Protein AF-A0A7W9JHV7-F1 (afdb_monomer_lite)

Structure (mmCIF, N/CA/C/O backbone):
data_AF-A0A7W9JHV7-F1
#
_entry.id   AF-A0A7W9JHV7-F1
#
loop_
_atom_site.group_PDB
_atom_site.id
_atom_site.type_symbol
_atom_site.label_atom_id
_atom_site.label_alt_id
_atom_site.label_comp_id
_atom_site.label_asym_id
_atom_site.label_entity_id
_atom_site.label_seq_id
_atom_site.pdbx_PDB_ins_code
_atom_site.Cartn_x
_atom_site.Cartn_y
_atom_site.Cartn_z
_atom_site.occupancy
_atom_site.B_iso_or_equiv
_atom_site.auth_seq_id
_atom_site.auth_comp_id
_atom_site.auth_asym_id
_atom_site.auth_atom_id
_atom_site.pdbx_PDB_model_num
ATOM 1 N N . MET A 1 1 ? -23.226 -1.165 2.197 1.00 38.34 1 MET A N 1
ATOM 2 C CA . MET A 1 1 ? -22.255 -0.828 3.259 1.00 38.34 1 MET A CA 1
ATOM 3 C C . MET A 1 1 ? -22.862 -1.226 4.593 1.00 38.34 1 MET A C 1
ATOM 5 O O . MET A 1 1 ? -23.720 -0.507 5.086 1.00 38.34 1 MET A O 1
ATOM 9 N N . SER A 1 2 ? -22.512 -2.403 5.118 1.00 45.91 2 SER A N 1
ATOM 10 C CA . SER A 1 2 ? -22.953 -2.812 6.457 1.00 45.91 2 SER A CA 1
ATOM 11 C C . SER A 1 2 ? -22.151 -2.003 7.468 1.00 45.91 2 SER A C 1
ATOM 13 O O . SER A 1 2 ? -20.923 -2.061 7.437 1.00 45.91 2 SER A O 1
ATOM 15 N N . ARG A 1 3 ? -22.810 -1.200 8.307 1.00 50.94 3 ARG A N 1
ATOM 16 C CA . ARG A 1 3 ? -22.149 -0.626 9.487 1.00 50.94 3 ARG A CA 1
ATOM 17 C C . ARG A 1 3 ? -21.681 -1.796 10.353 1.00 50.94 3 ARG A C 1
ATOM 19 O O . ARG A 1 3 ? -22.434 -2.752 10.508 1.00 50.94 3 ARG A O 1
ATOM 26 N N . ASP A 1 4 ? -20.463 -1.722 10.883 1.00 64.38 4 ASP A N 1
ATOM 27 C CA . ASP A 1 4 ? -20.011 -2.613 11.956 1.00 64.38 4 ASP A CA 1
ATOM 28 C C . ASP A 1 4 ? -20.982 -2.457 13.135 1.00 64.38 4 ASP A C 1
ATOM 30 O O . ASP A 1 4 ? -20.903 -1.487 13.898 1.00 64.38 4 ASP A O 1
ATOM 34 N N . GLU A 1 5 ? -21.943 -3.371 13.253 1.00 69.62 5 GLU A N 1
ATOM 35 C CA . GLU A 1 5 ? -22.835 -3.448 14.404 1.00 69.62 5 GLU A CA 1
ATOM 36 C C . GLU A 1 5 ? -22.022 -3.928 15.603 1.00 69.62 5 GLU A C 1
ATOM 38 O O . GLU A 1 5 ? -21.736 -5.109 15.772 1.00 69.62 5 GLU A O 1
ATOM 43 N N . LYS A 1 6 ? -21.603 -2.983 16.445 1.00 68.81 6 LYS A N 1
ATOM 44 C CA . LYS A 1 6 ? -20.946 -3.294 17.714 1.00 68.81 6 LYS A CA 1
ATOM 45 C C . LYS A 1 6 ? -22.005 -3.652 18.750 1.00 68.81 6 LYS A C 1
ATOM 47 O O . LYS A 1 6 ? -22.882 -2.841 19.044 1.00 68.81 6 LYS A O 1
ATOM 52 N N . LEU A 1 7 ? -21.888 -4.832 19.362 1.00 71.69 7 LEU A N 1
ATOM 53 C CA . LEU A 1 7 ? -22.701 -5.179 20.526 1.00 71.69 7 LEU A CA 1
ATOM 54 C C . LEU A 1 7 ? -22.350 -4.256 21.698 1.00 71.69 7 LEU A C 1
ATOM 56 O O . LEU A 1 7 ? -21.241 -4.289 22.237 1.00 71.69 7 LEU A O 1
ATOM 60 N N . HIS A 1 8 ? -23.330 -3.466 22.127 1.00 72.12 8 HIS A N 1
ATOM 61 C CA . HIS A 1 8 ? -23.247 -2.639 23.321 1.00 72.12 8 HIS A CA 1
ATOM 62 C C . HIS A 1 8 ? -24.076 -3.267 24.448 1.00 72.12 8 HIS A C 1
ATOM 64 O O . HIS A 1 8 ? -25.296 -3.160 24.474 1.00 72.12 8 HIS A O 1
ATOM 70 N N . THR A 1 9 ? -23.417 -3.889 25.424 1.00 74.31 9 THR A N 1
ATOM 71 C CA . THR A 1 9 ? -24.039 -4.435 26.648 1.00 74.31 9 THR A CA 1
ATOM 72 C C . THR A 1 9 ? -24.130 -3.378 27.754 1.00 74.31 9 THR A C 1
ATOM 74 O O . THR A 1 9 ? -23.673 -3.576 28.882 1.00 74.31 9 THR A O 1
ATOM 77 N N . ALA A 1 10 ? -24.700 -2.212 27.438 1.00 70.00 10 ALA A N 1
ATOM 78 C CA . ALA A 1 10 ? -25.003 -1.204 28.451 1.00 70.00 10 ALA A CA 1
ATOM 79 C C . ALA A 1 10 ? -26.245 -1.623 29.258 1.00 70.00 10 ALA A C 1
ATOM 81 O O . ALA A 1 10 ? -27.253 -2.047 28.695 1.00 70.00 10 ALA A O 1
ATOM 82 N N . VAL A 1 11 ? -26.183 -1.505 30.586 1.00 67.69 11 VAL A N 1
ATOM 83 C CA . VAL A 1 11 ? -27.328 -1.792 31.463 1.00 67.69 11 VAL A CA 1
ATOM 84 C C . VAL A 1 11 ? -28.299 -0.614 31.397 1.00 67.69 11 VAL A C 1
ATOM 86 O O . VAL A 1 11 ? -27.966 0.475 31.853 1.00 67.69 11 VAL A O 1
ATOM 89 N N . LEU A 1 12 ? -29.491 -0.835 30.837 1.00 68.62 12 LEU A N 1
ATOM 90 C CA . LEU A 1 12 ? -30.500 0.218 30.649 1.00 68.62 12 LEU A CA 1
ATOM 91 C C . LEU A 1 12 ? -31.344 0.488 31.905 1.00 68.62 12 LEU A C 1
ATOM 93 O O . LEU A 1 12 ? -31.840 1.596 32.080 1.00 68.62 12 LEU A O 1
ATOM 97 N N . VAL A 1 13 ? -31.490 -0.499 32.794 1.00 69.56 13 VAL A N 1
ATOM 98 C CA . VAL A 1 13 ? -32.252 -0.371 34.045 1.00 69.56 13 VAL A CA 1
ATOM 99 C C . VAL A 1 13 ? -31.445 -0.984 35.183 1.00 69.56 13 VAL A C 1
ATOM 101 O O . VAL A 1 13 ? -31.200 -2.191 35.206 1.00 69.56 13 VAL A O 1
ATOM 104 N N . ALA A 1 14 ? -31.026 -0.146 36.131 1.00 67.81 14 ALA A N 1
ATOM 105 C CA . ALA A 1 14 ? -30.372 -0.573 37.361 1.00 67.81 14 ALA A CA 1
ATOM 106 C C . ALA A 1 14 ? -31.243 -0.192 38.573 1.00 67.81 14 ALA A C 1
ATOM 108 O O . ALA A 1 14 ? -31.834 0.888 38.586 1.00 67.81 14 ALA A O 1
ATOM 109 N N . PRO A 1 15 ? -31.349 -1.056 39.594 1.00 77.44 15 PRO A N 1
ATOM 110 C CA . PRO A 1 15 ? -32.081 -0.746 40.816 1.00 77.44 15 PRO A CA 1
ATOM 111 C C . PRO A 1 15 ? -31.395 0.386 41.599 1.00 77.44 15 PRO A C 1
ATOM 113 O O . PRO A 1 15 ? -30.169 0.460 41.650 1.00 77.44 15 PRO A O 1
ATOM 116 N N . ALA A 1 16 ? -32.196 1.236 42.252 1.00 73.44 16 ALA A N 1
ATOM 117 C CA . ALA A 1 16 ? -31.726 2.406 43.008 1.00 73.44 16 ALA A CA 1
ATOM 118 C C . ALA A 1 16 ? -30.761 2.066 44.162 1.00 73.44 16 ALA A C 1
ATOM 120 O O . ALA A 1 16 ? -29.904 2.872 44.513 1.00 73.44 16 ALA A O 1
ATOM 121 N N . SER A 1 17 ? -30.865 0.864 44.736 1.00 76.75 17 SER A N 1
ATOM 122 C CA . SER A 1 17 ? -29.847 0.312 45.631 1.00 76.75 17 SER A CA 1
ATOM 123 C C . SER A 1 17 ? -29.642 -1.173 45.346 1.00 76.75 17 SER A C 1
ATOM 125 O O . SER A 1 17 ? -30.595 -1.935 45.181 1.00 76.75 17 SER A O 1
ATOM 127 N N . GLU A 1 18 ? -28.382 -1.595 45.261 1.00 80.00 18 GLU A N 1
ATOM 128 C CA . GLU A 1 18 ? -28.019 -2.977 44.965 1.00 80.00 18 GLU A CA 1
ATOM 129 C C . GLU A 1 18 ? -26.905 -3.453 45.893 1.00 80.00 18 GLU A C 1
ATOM 131 O O . GLU A 1 18 ? -25.915 -2.757 46.128 1.00 80.00 18 GLU A O 1
ATOM 136 N N . ARG A 1 19 ? -27.026 -4.685 46.399 1.00 83.75 19 ARG A N 1
ATOM 137 C CA . ARG A 1 19 ? -25.922 -5.322 47.124 1.00 83.75 19 ARG A CA 1
ATOM 138 C C . ARG A 1 19 ? -24.746 -5.515 46.166 1.00 83.75 19 ARG A C 1
ATOM 140 O O . ARG A 1 19 ? -24.905 -6.113 45.105 1.00 83.75 19 ARG A O 1
ATOM 147 N N . ARG A 1 20 ? -23.537 -5.126 46.585 1.00 84.06 20 ARG A N 1
ATOM 148 C CA . ARG A 1 20 ? -22.294 -5.215 45.785 1.00 84.06 20 ARG A CA 1
ATOM 149 C C . ARG A 1 20 ? -22.090 -6.563 45.073 1.00 84.06 20 ARG A C 1
ATOM 151 O O . ARG A 1 20 ? -21.591 -6.585 43.951 1.00 84.06 20 ARG A O 1
ATOM 158 N N . ARG A 1 21 ? -22.480 -7.682 45.702 1.00 88.44 21 ARG A N 1
ATOM 159 C CA . ARG A 1 21 ? -22.394 -9.033 45.108 1.00 88.44 21 ARG A CA 1
ATOM 160 C C . ARG A 1 21 ? -23.242 -9.181 43.836 1.00 88.44 21 ARG A C 1
ATOM 162 O O . ARG A 1 21 ? -22.747 -9.735 42.862 1.00 88.44 21 ARG A O 1
ATOM 169 N N . LEU A 1 22 ? -24.469 -8.658 43.828 1.00 86.25 22 LEU A N 1
ATOM 170 C CA . LEU A 1 22 ? -25.375 -8.733 42.675 1.00 86.25 22 LEU A CA 1
ATOM 171 C C . LEU A 1 22 ? -24.875 -7.849 41.523 1.00 86.25 22 LEU A C 1
ATOM 173 O O . LEU A 1 22 ? -24.794 -8.310 40.385 1.00 86.25 22 LEU A O 1
ATOM 177 N N . GLY A 1 23 ? -24.379 -6.647 41.839 1.00 82.31 23 GLY A N 1
ATOM 178 C CA . GLY A 1 23 ? -23.742 -5.776 40.848 1.00 82.31 23 GLY A CA 1
ATOM 179 C C . GLY A 1 23 ? -22.497 -6.407 40.208 1.00 82.31 23 GLY A C 1
ATOM 180 O O . GLY A 1 23 ? -22.274 -6.255 39.007 1.00 82.31 23 GLY A O 1
ATOM 181 N N . LYS A 1 24 ? -21.702 -7.167 40.978 1.00 86.75 24 LYS A N 1
ATOM 182 C CA . LYS A 1 24 ? -20.560 -7.927 40.444 1.00 86.75 24 LYS A CA 1
ATOM 183 C C . LYS A 1 24 ? -21.020 -9.045 39.502 1.00 86.75 24 LYS A C 1
ATOM 185 O O . LYS A 1 24 ? -20.518 -9.121 38.386 1.00 86.75 24 LYS A O 1
ATOM 190 N N . ALA A 1 25 ? -22.004 -9.846 39.916 1.00 87.69 25 ALA A N 1
ATOM 191 C CA . ALA A 1 25 ? -22.547 -10.935 39.103 1.00 87.69 25 ALA A CA 1
ATOM 192 C C . ALA A 1 25 ? -23.108 -10.435 37.760 1.00 87.69 25 ALA A C 1
ATOM 194 O O . ALA A 1 25 ? -22.876 -11.050 36.724 1.00 87.69 25 ALA A O 1
ATOM 195 N N . ARG A 1 26 ? -23.774 -9.274 37.749 1.00 83.56 26 ARG A N 1
ATOM 196 C CA . ARG A 1 26 ? -24.264 -8.646 36.512 1.00 83.56 26 ARG A CA 1
ATOM 197 C C . ARG A 1 26 ? -23.143 -8.200 35.581 1.00 83.56 26 ARG A C 1
ATOM 199 O O . ARG A 1 26 ? -23.220 -8.454 34.384 1.00 83.56 26 ARG A O 1
ATOM 206 N N . LYS A 1 27 ? -22.095 -7.559 36.112 1.00 84.44 27 LYS A N 1
ATOM 207 C CA . LYS A 1 27 ? -20.920 -7.171 35.311 1.00 84.44 27 LYS A CA 1
ATOM 208 C C . LYS A 1 27 ? -20.230 -8.391 34.706 1.00 84.44 27 LYS A C 1
ATOM 210 O O . LYS A 1 27 ? -19.859 -8.360 33.539 1.00 84.44 27 LYS A O 1
ATOM 215 N N . GLU A 1 28 ? -20.093 -9.461 35.485 1.00 87.50 28 GLU A N 1
ATOM 216 C CA . GLU A 1 28 ? -19.535 -10.729 35.009 1.00 87.50 28 GLU A CA 1
ATOM 217 C C . GLU A 1 28 ? -20.417 -11.352 33.913 1.00 87.50 28 GLU A C 1
ATOM 219 O O . GLU A 1 28 ? -19.889 -11.775 32.888 1.00 87.50 28 GLU A O 1
ATOM 224 N N . ALA A 1 29 ? -21.746 -11.340 34.064 1.00 86.25 29 ALA A N 1
ATOM 225 C CA . ALA A 1 29 ? -22.675 -11.818 33.037 1.00 86.25 29 ALA A CA 1
ATOM 226 C C . ALA A 1 29 ? -22.592 -10.995 31.736 1.00 86.25 29 ALA A C 1
ATOM 228 O O . ALA A 1 29 ? -22.486 -11.566 30.654 1.00 86.25 29 ALA A O 1
ATOM 229 N N . ALA A 1 30 ? -22.557 -9.662 31.832 1.00 85.69 30 ALA A N 1
ATOM 230 C CA . ALA A 1 30 ? -22.395 -8.788 30.669 1.00 85.69 30 ALA A CA 1
ATOM 231 C C . ALA A 1 30 ? -21.049 -9.016 29.957 1.00 85.69 30 ALA A C 1
ATOM 233 O O . ALA A 1 30 ? -20.997 -9.054 28.728 1.00 85.69 30 ALA A O 1
ATOM 234 N N . ALA A 1 31 ? -19.965 -9.214 30.715 1.00 86.94 31 ALA A N 1
ATOM 235 C CA . ALA A 1 31 ? -18.650 -9.514 30.156 1.00 86.94 31 ALA A CA 1
ATOM 236 C C . ALA A 1 31 ? -18.618 -10.869 29.428 1.00 86.94 31 ALA A C 1
ATOM 238 O O . ALA A 1 31 ? -17.993 -10.967 28.371 1.00 86.94 31 ALA A O 1
ATOM 239 N N . ARG A 1 32 ? -19.318 -11.888 29.951 1.00 89.94 32 ARG A N 1
ATOM 240 C CA . ARG A 1 32 ? -19.447 -13.202 29.296 1.00 89.94 32 ARG A CA 1
ATOM 241 C C . ARG A 1 32 ? -20.118 -13.082 27.932 1.00 89.94 32 ARG A C 1
ATOM 243 O O . ARG A 1 32 ? -19.512 -13.501 26.951 1.00 89.94 32 ARG A O 1
ATOM 250 N N . LEU A 1 33 ? -21.262 -12.400 27.853 1.00 88.12 33 LEU A N 1
ATOM 251 C CA . LEU A 1 33 ? -21.981 -12.180 26.590 1.00 88.12 33 LEU A CA 1
ATOM 252 C C . LEU A 1 33 ? -21.106 -11.494 25.528 1.00 88.12 33 LEU A C 1
ATOM 254 O O . LEU A 1 33 ? -21.062 -11.921 24.378 1.00 88.12 33 LEU A O 1
ATOM 258 N N . VAL A 1 34 ? -20.340 -10.468 25.919 1.00 88.06 34 VAL A N 1
ATOM 259 C CA . VAL A 1 34 ? -19.406 -9.789 24.999 1.00 88.06 34 VAL A CA 1
ATOM 260 C C . VAL A 1 34 ? -18.292 -10.725 24.540 1.00 88.06 34 VAL A C 1
ATOM 262 O O . VAL A 1 34 ? -17.892 -10.687 23.377 1.00 88.06 34 VAL A O 1
ATOM 265 N N . SER A 1 35 ? -17.752 -11.544 25.444 1.00 87.12 35 SER A N 1
ATOM 266 C CA . SER A 1 35 ? -16.681 -12.479 25.102 1.00 87.12 35 SER A CA 1
ATOM 267 C C . SER A 1 35 ? -17.154 -13.586 24.159 1.00 87.12 35 SER A C 1
ATOM 269 O O . SER A 1 35 ? -16.444 -13.891 23.206 1.00 87.12 35 SER A O 1
ATOM 271 N N . GLU A 1 36 ? -18.355 -14.122 24.376 1.00 90.56 36 GLU A N 1
ATOM 272 C CA . GLU A 1 36 ? -18.969 -15.152 23.534 1.00 90.56 36 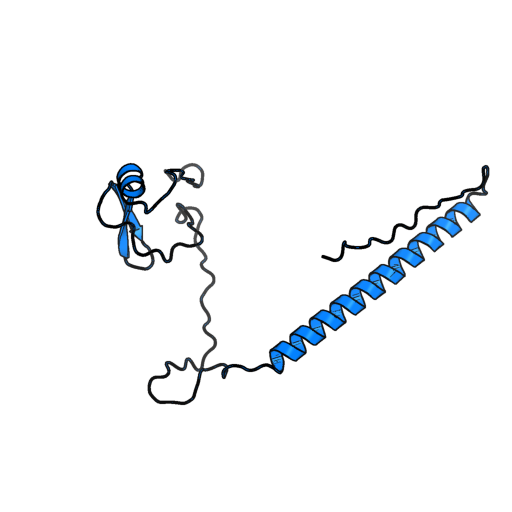GLU A CA 1
ATOM 273 C C . GLU A 1 36 ? -19.216 -14.620 22.122 1.00 90.56 36 GLU A C 1
ATOM 275 O O . GLU A 1 36 ? -18.782 -15.237 21.149 1.00 90.56 36 GLU A O 1
ATOM 280 N N . GLN A 1 37 ? -19.793 -13.420 21.998 1.00 88.81 37 GLN A N 1
ATOM 281 C CA . GLN A 1 37 ? -20.009 -12.807 20.690 1.00 88.81 37 GLN A CA 1
ATOM 282 C C . GLN A 1 37 ? -18.694 -12.529 19.949 1.00 88.81 37 GLN A C 1
ATOM 284 O O . GLN A 1 37 ? -18.580 -12.844 18.768 1.00 88.81 37 GLN A O 1
ATOM 289 N N . ARG A 1 38 ? -17.664 -12.012 20.633 1.00 86.31 38 ARG A N 1
ATOM 290 C CA . ARG A 1 38 ? -16.345 -11.795 20.009 1.00 86.31 38 ARG A CA 1
ATOM 291 C C . ARG A 1 38 ? -15.716 -13.091 19.503 1.00 86.31 38 ARG A C 1
ATOM 293 O O . ARG A 1 38 ? -15.021 -13.063 18.489 1.00 86.31 38 ARG A O 1
ATOM 300 N N . GLN A 1 39 ? -15.906 -14.208 20.208 1.00 90.19 39 GLN A N 1
ATOM 301 C CA . GLN A 1 39 ? -15.422 -15.505 19.730 1.00 90.19 39 GLN A CA 1
ATOM 302 C C . GLN A 1 39 ? -16.203 -15.953 18.493 1.00 90.19 39 GLN A C 1
ATOM 304 O O . GLN A 1 39 ? -15.573 -16.312 17.504 1.00 90.19 39 GLN A O 1
ATOM 309 N N . ALA A 1 40 ? -17.533 -15.822 18.490 1.00 89.56 40 ALA A N 1
ATOM 310 C CA . ALA A 1 40 ? -18.360 -16.148 17.327 1.00 89.56 40 ALA A CA 1
ATOM 311 C C . ALA A 1 40 ? -18.008 -15.290 16.091 1.00 89.56 40 ALA A C 1
ATOM 313 O O . ALA A 1 40 ? -17.846 -15.805 14.985 1.00 89.56 40 ALA A O 1
ATOM 314 N N . GLU A 1 41 ? -17.802 -13.983 16.264 1.00 88.38 41 GLU A N 1
ATOM 315 C CA . GLU A 1 41 ? -17.342 -13.078 15.198 1.00 88.38 41 GLU A CA 1
ATOM 316 C C . GLU A 1 41 ? -15.955 -13.475 14.675 1.00 88.38 41 GLU A C 1
ATOM 318 O O . GLU A 1 41 ? -15.689 -13.472 13.474 1.00 88.38 41 GLU A O 1
ATOM 323 N N . LYS A 1 42 ? -15.053 -13.875 15.573 1.00 89.44 42 LYS A N 1
ATOM 324 C CA . LYS A 1 42 ? -13.716 -14.331 15.194 1.00 89.44 42 LYS A CA 1
ATOM 325 C C . LYS A 1 42 ? -13.759 -15.654 14.433 1.00 89.44 42 LYS A C 1
ATOM 327 O O . LYS A 1 42 ? -13.004 -15.822 13.477 1.00 89.44 42 LYS A O 1
ATOM 332 N N . GLU A 1 43 ? -14.600 -16.592 14.850 1.00 92.69 43 GLU A N 1
ATOM 333 C CA . GLU A 1 43 ? -14.790 -17.881 14.182 1.00 92.69 43 GLU A CA 1
ATOM 334 C C . GLU A 1 43 ? -15.413 -17.706 12.798 1.00 92.69 43 GLU A C 1
ATOM 336 O O . GLU A 1 43 ? -14.896 -18.256 11.829 1.00 92.69 43 GLU A O 1
ATOM 341 N N . THR A 1 44 ? -16.437 -16.862 12.669 1.00 91.88 44 THR A N 1
ATOM 342 C CA . THR A 1 44 ? -17.051 -16.542 11.369 1.00 91.88 44 THR A CA 1
ATOM 343 C C . THR A 1 44 ? -16.075 -15.822 10.436 1.00 91.88 44 THR A C 1
ATOM 345 O O . THR A 1 44 ? -15.966 -16.185 9.264 1.00 91.88 44 THR A O 1
ATOM 348 N N . ALA A 1 45 ? -15.286 -14.866 10.940 1.00 89.44 45 ALA A N 1
ATOM 349 C CA . ALA A 1 45 ? -14.243 -14.201 10.158 1.00 89.44 45 ALA A CA 1
ATOM 350 C C . ALA A 1 45 ? -13.135 -15.172 9.713 1.00 89.44 45 ALA A C 1
ATOM 352 O O . ALA A 1 45 ? -12.659 -15.099 8.576 1.00 89.44 45 ALA A O 1
ATOM 353 N N . ARG A 1 46 ? -12.735 -16.107 10.587 1.00 91.94 46 ARG A N 1
ATOM 354 C CA . ARG A 1 46 ? -11.784 -17.178 10.250 1.00 91.94 46 ARG A CA 1
ATOM 355 C C . ARG A 1 46 ? -12.347 -18.097 9.173 1.00 91.94 46 ARG A C 1
ATOM 357 O O . ARG A 1 46 ? -11.678 -18.275 8.162 1.00 91.94 46 ARG A O 1
ATOM 364 N N . ALA A 1 47 ? -13.574 -18.587 9.340 1.00 93.00 47 ALA A N 1
ATOM 365 C CA . ALA A 1 47 ? -14.245 -19.445 8.368 1.00 93.00 47 ALA A CA 1
ATOM 366 C C . ALA A 1 47 ? -14.377 -18.757 7.001 1.00 93.00 47 ALA A C 1
ATOM 368 O O . ALA A 1 47 ? -14.062 -19.356 5.976 1.00 93.00 47 ALA A O 1
ATOM 369 N N . LYS A 1 48 ? -14.740 -17.468 6.977 1.00 91.38 48 LYS A N 1
ATOM 370 C CA . LYS A 1 48 ? -14.782 -16.672 5.743 1.00 91.38 48 LYS A CA 1
ATOM 371 C C . LYS A 1 48 ? -13.404 -16.559 5.088 1.00 91.38 48 LYS A C 1
ATOM 373 O O . LYS A 1 48 ? -13.271 -16.780 3.891 1.00 91.38 48 LYS A O 1
ATOM 378 N N . THR A 1 49 ? -12.368 -16.263 5.871 1.00 89.12 49 THR A N 1
ATOM 379 C CA . THR A 1 49 ? -10.989 -16.169 5.361 1.00 89.12 49 THR A CA 1
ATOM 380 C C . THR A 1 49 ? -10.499 -17.512 4.811 1.00 89.12 49 THR A C 1
ATOM 382 O O . THR A 1 49 ? -9.778 -17.556 3.815 1.00 89.12 49 THR A O 1
ATOM 385 N N . GLU A 1 50 ? -10.856 -18.620 5.460 1.00 92.25 50 GLU A N 1
ATOM 386 C CA . GLU A 1 50 ? -10.533 -19.971 5.002 1.00 92.25 50 GLU A CA 1
ATOM 387 C C . GLU A 1 50 ? -11.281 -20.333 3.718 1.00 92.25 50 GLU A C 1
ATOM 389 O O . GLU A 1 50 ? -10.650 -20.853 2.799 1.00 92.25 50 GLU A O 1
ATOM 394 N N . ALA A 1 51 ? -12.565 -19.978 3.610 1.00 92.06 51 ALA A N 1
ATOM 395 C CA . ALA A 1 51 ? -13.351 -20.131 2.389 1.00 92.06 51 ALA A CA 1
ATOM 396 C C . ALA A 1 51 ? -12.747 -19.325 1.226 1.00 92.06 51 ALA A C 1
ATOM 398 O O . ALA A 1 51 ? -12.455 -19.899 0.182 1.00 92.06 51 ALA A O 1
ATOM 399 N N . GLU A 1 52 ? -12.420 -18.044 1.428 1.00 88.62 52 GLU A N 1
ATOM 400 C CA . GLU A 1 52 ? -11.753 -17.213 0.412 1.00 88.62 52 GLU A CA 1
ATOM 401 C C . GLU A 1 52 ? -10.386 -17.792 -0.003 1.00 88.62 52 GLU A C 1
ATOM 403 O O . GLU A 1 52 ? -9.996 -17.750 -1.172 1.00 88.62 52 GLU A O 1
ATOM 408 N N . ARG A 1 53 ? -9.620 -18.357 0.941 1.00 86.12 53 ARG A N 1
ATOM 409 C CA . ARG A 1 53 ? -8.350 -19.037 0.633 1.00 86.12 53 ARG A CA 1
ATOM 410 C C . ARG A 1 53 ? -8.569 -20.327 -0.153 1.00 86.12 53 ARG A C 1
ATOM 412 O O . ARG A 1 53 ? -7.753 -20.625 -1.025 1.00 86.12 53 ARG A O 1
ATOM 419 N N . ALA A 1 54 ? -9.612 -21.091 0.161 1.00 88.94 54 ALA A N 1
ATOM 420 C CA . ALA A 1 54 ? -9.976 -22.302 -0.564 1.00 88.94 54 ALA A CA 1
ATOM 421 C C . ALA A 1 54 ? -10.419 -21.966 -1.995 1.00 88.94 54 ALA A C 1
ATOM 423 O O . ALA A 1 54 ? -9.908 -22.567 -2.937 1.00 88.94 54 ALA A O 1
ATOM 424 N N . GLU A 1 55 ? -11.250 -20.937 -2.172 1.00 86.06 55 GLU A N 1
ATOM 425 C CA . GLU A 1 55 ? -11.658 -20.421 -3.483 1.00 86.06 55 GLU A CA 1
ATOM 426 C C . GLU A 1 55 ? -10.460 -19.955 -4.315 1.00 86.06 55 GLU A C 1
ATOM 428 O O . GLU A 1 55 ? -10.338 -20.334 -5.478 1.00 86.06 55 GLU A O 1
ATOM 433 N N . ARG A 1 56 ? -9.514 -19.205 -3.728 1.00 81.12 56 ARG A N 1
ATOM 434 C CA . ARG A 1 56 ? -8.277 -18.793 -4.424 1.00 81.12 56 ARG A CA 1
ATOM 435 C C . ARG A 1 56 ? -7.397 -19.970 -4.832 1.00 81.12 56 ARG A C 1
ATOM 437 O O . ARG A 1 56 ? -6.709 -19.887 -5.840 1.00 81.12 56 ARG A O 1
ATOM 444 N N . ARG A 1 57 ? -7.371 -21.046 -4.040 1.00 79.88 57 ARG A N 1
ATOM 445 C CA . ARG A 1 57 ? -6.631 -22.272 -4.382 1.00 79.88 57 ARG A CA 1
ATOM 446 C C . ARG A 1 57 ? -7.327 -23.067 -5.482 1.00 79.88 57 ARG A C 1
ATOM 448 O O . ARG A 1 57 ? -6.638 -23.656 -6.304 1.00 79.88 57 ARG A O 1
ATOM 455 N N . ALA A 1 58 ? -8.658 -23.092 -5.478 1.00 82.88 58 ALA A N 1
ATOM 456 C CA . ALA A 1 58 ? -9.454 -23.747 -6.510 1.00 82.88 58 ALA A CA 1
ATOM 457 C C . ALA A 1 58 ? -9.419 -22.970 -7.838 1.00 82.88 58 ALA A C 1
ATOM 459 O O . ALA A 1 58 ? -9.403 -23.568 -8.910 1.00 82.88 58 ALA A O 1
ATOM 460 N N . THR A 1 59 ? -9.354 -21.639 -7.770 1.00 77.06 59 THR A N 1
ATOM 461 C CA . THR A 1 59 ? -9.326 -20.755 -8.938 1.00 77.06 59 THR A CA 1
ATOM 462 C C . THR A 1 59 ? -7.896 -20.592 -9.447 1.00 77.06 59 THR A C 1
ATOM 464 O O . THR A 1 59 ? -7.194 -19.639 -9.108 1.00 77.06 59 THR A O 1
ATOM 467 N N . VAL A 1 60 ? -7.449 -21.529 -10.280 1.00 71.81 60 VAL A N 1
ATOM 468 C CA . VAL A 1 60 ? -6.169 -21.428 -10.996 1.00 71.81 60 VAL A CA 1
ATOM 469 C C . VAL A 1 60 ? -6.434 -20.882 -12.400 1.00 71.81 60 VAL A C 1
ATOM 471 O O . VAL A 1 60 ? -6.852 -21.622 -13.282 1.00 71.81 60 VAL A O 1
ATOM 474 N N . TYR A 1 61 ? -6.216 -19.576 -12.600 1.00 69.12 61 TYR A N 1
ATOM 475 C CA . TYR A 1 61 ? -6.388 -18.914 -13.906 1.00 69.12 61 TYR A CA 1
ATOM 476 C C . TYR A 1 61 ? -5.183 -19.122 -14.844 1.00 69.12 61 TYR A C 1
ATOM 478 O O . TYR A 1 61 ? -5.356 -19.179 -16.054 1.00 69.12 61 TYR A O 1
ATOM 486 N N . LEU A 1 62 ? -3.971 -19.271 -14.292 1.00 72.12 62 LEU A N 1
ATOM 487 C CA . LEU A 1 62 ? -2.765 -19.669 -15.026 1.00 72.12 62 LEU A CA 1
ATOM 488 C C . LEU A 1 62 ? -1.905 -20.622 -14.184 1.00 72.12 62 LEU A C 1
ATOM 490 O O . LEU A 1 62 ? -1.907 -20.525 -12.949 1.00 72.12 62 LEU A O 1
ATOM 494 N N . PRO A 1 63 ? -1.102 -21.492 -14.823 1.00 74.00 63 PRO A N 1
ATOM 495 C CA . PRO A 1 63 ? -0.087 -22.274 -14.132 1.00 74.00 63 PRO A CA 1
ATOM 496 C C . PRO A 1 63 ? 0.928 -21.371 -13.416 1.00 74.00 63 PRO A C 1
ATOM 498 O O . PRO A 1 63 ? 1.311 -20.317 -13.921 1.00 74.00 63 PRO A O 1
ATOM 501 N N . SER A 1 64 ? 1.447 -21.822 -12.271 1.00 69.12 64 SER A N 1
ATOM 502 C CA . SER A 1 64 ? 2.411 -21.067 -11.449 1.00 69.12 64 SER A CA 1
ATOM 503 C C . SER A 1 64 ? 3.703 -20.672 -12.175 1.00 69.12 64 SER A C 1
ATOM 505 O O . SER A 1 64 ? 4.352 -19.707 -11.782 1.00 69.12 64 SER A O 1
ATOM 507 N N . ALA A 1 65 ? 4.075 -21.418 -13.216 1.00 71.88 65 ALA A N 1
ATOM 508 C CA . ALA A 1 65 ? 5.255 -21.180 -14.040 1.00 71.88 65 ALA A CA 1
ATOM 509 C C . ALA A 1 65 ? 4.923 -20.580 -15.423 1.00 71.88 65 ALA A C 1
ATOM 511 O O . ALA A 1 65 ? 5.829 -20.465 -16.243 1.00 71.88 65 ALA A O 1
ATOM 512 N N . GLY A 1 66 ? 3.659 -20.224 -15.692 1.00 75.06 66 GLY A N 1
ATOM 513 C CA . GLY A 1 66 ? 3.164 -19.795 -17.009 1.00 75.06 66 GLY A CA 1
ATOM 514 C C . GLY A 1 66 ? 2.705 -20.948 -17.918 1.00 75.06 66 GLY A C 1
ATOM 515 O O . GLY A 1 66 ? 2.887 -22.122 -17.592 1.00 75.06 66 GLY A O 1
ATOM 516 N N . GLU A 1 67 ? 2.100 -20.619 -19.065 1.00 77.81 67 GLU A N 1
ATOM 517 C CA . GLU A 1 67 ? 1.565 -21.574 -20.058 1.00 77.81 67 GLU A CA 1
ATOM 518 C C . GLU A 1 67 ? 2.665 -22.351 -20.812 1.00 77.81 67 GLU A C 1
ATOM 520 O O . GLU A 1 67 ? 3.804 -21.878 -20.939 1.00 77.81 67 GLU A O 1
ATOM 525 N N . PRO A 1 68 ? 2.412 -23.605 -21.247 1.00 75.56 68 PRO A N 1
ATOM 526 C CA . PRO A 1 68 ? 3.414 -24.419 -21.929 1.00 75.56 68 PRO A CA 1
ATOM 527 C C . PRO A 1 68 ? 3.573 -23.931 -23.362 1.00 75.56 68 PRO A C 1
ATOM 529 O O . PRO A 1 68 ? 2.597 -23.783 -24.085 1.00 75.56 68 PRO A O 1
ATOM 532 N N . GLY A 1 69 ? 4.811 -23.682 -23.776 1.00 78.31 69 GLY A N 1
ATOM 533 C CA . GLY A 1 69 ? 5.097 -23.265 -25.139 1.00 78.31 69 GLY A CA 1
ATOM 534 C C . GLY A 1 69 ? 6.526 -22.756 -25.308 1.00 78.31 69 GLY A C 1
ATOM 535 O O . GLY A 1 69 ? 7.178 -22.391 -24.325 1.00 78.31 69 GLY A O 1
ATOM 536 N N . PRO A 1 70 ? 7.038 -22.742 -26.547 1.00 76.88 70 PRO A N 1
ATOM 537 C CA . PRO A 1 70 ? 8.299 -22.084 -26.850 1.00 76.88 70 PRO A CA 1
ATOM 538 C C . PRO A 1 70 ? 8.196 -20.575 -26.562 1.00 76.88 70 PRO A C 1
ATOM 540 O O . PRO A 1 70 ? 7.168 -19.956 -26.821 1.00 76.88 70 PRO A O 1
ATOM 543 N N . ALA A 1 71 ? 9.269 -19.989 -26.022 1.00 70.62 71 ALA A N 1
ATOM 544 C CA . ALA A 1 71 ? 9.407 -18.553 -25.740 1.00 70.62 71 ALA A CA 1
ATOM 545 C C . ALA A 1 71 ? 8.415 -17.927 -24.725 1.00 70.62 71 ALA A C 1
ATOM 547 O O . ALA A 1 71 ? 8.317 -16.706 -24.652 1.00 70.62 71 ALA A O 1
ATOM 548 N N . THR A 1 72 ? 7.741 -18.708 -23.869 1.00 74.06 72 THR A N 1
ATOM 549 C CA . THR A 1 72 ? 6.785 -18.174 -22.867 1.00 74.06 72 THR A CA 1
ATOM 550 C C . THR A 1 72 ? 7.425 -17.637 -21.573 1.00 74.06 72 THR A C 1
ATOM 552 O O . THR A 1 72 ? 6.722 -17.397 -20.595 1.00 74.06 72 THR A O 1
ATOM 555 N N . LEU A 1 73 ? 8.754 -17.439 -21.549 1.00 63.66 73 LEU A N 1
ATOM 556 C CA . LEU A 1 73 ? 9.526 -16.908 -20.407 1.00 63.66 73 LEU A CA 1
ATOM 557 C C . LEU A 1 73 ? 9.212 -17.594 -19.061 1.00 63.66 73 LEU A C 1
ATOM 559 O O . LEU A 1 73 ? 9.177 -16.957 -18.005 1.00 63.66 73 LEU A O 1
ATOM 563 N N . ARG A 1 74 ? 9.002 -18.918 -19.085 1.00 69.62 74 ARG A N 1
ATOM 564 C CA . ARG A 1 74 ? 8.797 -19.709 -17.867 1.00 69.62 74 ARG A CA 1
ATOM 565 C C . ARG A 1 74 ? 9.986 -19.531 -16.931 1.00 69.62 74 ARG A C 1
ATOM 567 O O . ARG A 1 74 ? 11.109 -19.891 -17.270 1.00 69.62 74 ARG A O 1
ATOM 574 N N . SER A 1 75 ? 9.724 -19.033 -15.729 1.00 65.44 75 SER A N 1
ATOM 575 C CA . SER A 1 75 ? 10.690 -19.053 -14.634 1.00 65.44 75 SER A CA 1
ATOM 576 C C . SER A 1 75 ? 10.341 -20.237 -13.729 1.00 65.44 75 SER A C 1
ATOM 578 O O . SER A 1 75 ? 9.413 -20.128 -12.932 1.00 65.44 75 SER A O 1
ATOM 580 N N . PRO A 1 76 ? 11.037 -21.388 -13.829 1.00 61.97 76 PRO A N 1
ATOM 581 C CA . PRO A 1 76 ? 10.730 -22.578 -13.025 1.00 61.97 76 PRO A CA 1
ATOM 582 C C . PRO A 1 76 ? 11.049 -22.400 -11.528 1.00 61.97 76 PRO A C 1
ATOM 584 O O . PRO A 1 76 ? 10.847 -23.315 -10.732 1.00 61.97 76 PRO A O 1
ATOM 587 N N . GLY A 1 77 ? 11.548 -21.227 -11.129 1.00 67.62 77 GLY A N 1
ATOM 588 C CA . GLY A 1 77 ? 11.863 -20.872 -9.754 1.00 67.62 77 GLY A CA 1
ATOM 589 C C . GLY A 1 77 ? 10.907 -19.831 -9.182 1.00 67.62 77 GLY A C 1
ATOM 590 O O . GLY A 1 77 ? 10.297 -19.035 -9.892 1.00 67.62 77 GLY A O 1
ATOM 591 N N . ARG A 1 78 ? 10.824 -19.787 -7.851 1.00 64.44 78 ARG A N 1
ATOM 592 C CA . ARG A 1 78 ? 10.215 -18.648 -7.161 1.00 64.44 78 ARG A CA 1
ATOM 593 C C . ARG A 1 78 ? 11.075 -17.420 -7.448 1.00 64.44 78 ARG A C 1
ATOM 595 O O . ARG A 1 78 ? 12.242 -17.414 -7.063 1.00 64.44 78 ARG A O 1
ATOM 602 N N . PHE A 1 79 ? 10.503 -16.396 -8.078 1.00 64.94 79 PHE A N 1
ATOM 603 C CA . PHE A 1 79 ? 11.150 -15.094 -8.206 1.00 64.94 79 PHE A CA 1
ATOM 604 C C . PHE A 1 79 ? 11.360 -14.516 -6.802 1.00 64.94 79 PHE A C 1
ATOM 606 O O . PHE A 1 79 ? 10.435 -14.016 -6.161 1.00 64.94 79 PHE A O 1
ATOM 613 N N . ARG A 1 80 ? 12.5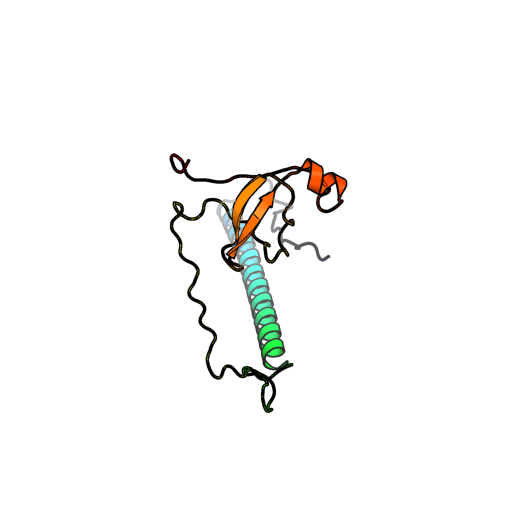71 -14.690 -6.273 1.00 60.97 80 ARG A N 1
ATOM 614 C CA . ARG A 1 80 ? 12.987 -14.145 -4.984 1.00 60.97 80 ARG A CA 1
ATOM 615 C C . ARG A 1 80 ? 13.684 -12.830 -5.262 1.00 60.97 80 ARG A C 1
ATOM 617 O O . ARG A 1 80 ? 14.898 -12.801 -5.425 1.00 60.97 80 ARG A O 1
ATOM 624 N N . LEU A 1 81 ? 12.903 -11.759 -5.329 1.00 66.19 81 LEU A N 1
ATOM 625 C CA . LEU A 1 81 ? 13.473 -10.423 -5.294 1.00 66.19 81 LEU 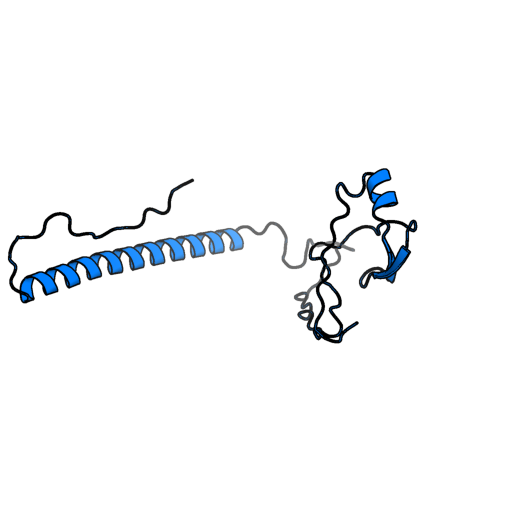A CA 1
ATOM 626 C C . LEU A 1 81 ? 13.952 -10.164 -3.856 1.00 66.19 81 LEU A C 1
ATOM 628 O O . LEU A 1 81 ? 13.144 -10.303 -2.927 1.00 66.19 81 LEU A O 1
ATOM 632 N N . PRO A 1 82 ? 15.238 -9.839 -3.629 1.00 70.31 82 PRO A N 1
ATOM 633 C CA . PRO A 1 82 ? 15.672 -9.325 -2.341 1.00 70.31 82 PRO A CA 1
ATOM 634 C C . PRO A 1 82 ? 14.777 -8.153 -1.950 1.00 70.31 82 PRO A C 1
ATOM 636 O O . PRO A 1 82 ? 14.412 -7.328 -2.791 1.00 70.31 82 PRO A O 1
ATOM 639 N N . ARG A 1 83 ? 14.399 -8.078 -0.672 1.00 64.00 83 ARG A N 1
ATOM 640 C CA . ARG A 1 83 ? 13.779 -6.856 -0.166 1.00 64.00 83 ARG A CA 1
ATOM 641 C C . ARG A 1 83 ? 14.786 -5.738 -0.385 1.00 64.00 83 ARG A C 1
ATOM 643 O O . ARG A 1 83 ? 15.916 -5.860 0.075 1.00 64.00 83 ARG A O 1
ATOM 650 N N . HIS A 1 84 ? 14.378 -4.698 -1.104 1.00 61.44 84 HIS A N 1
ATOM 651 C CA . HIS A 1 84 ? 15.195 -3.506 -1.244 1.00 61.44 84 HIS A CA 1
ATOM 652 C C . HIS A 1 84 ? 15.492 -2.982 0.164 1.00 61.44 84 HIS A C 1
ATOM 654 O O . HIS A 1 84 ? 14.580 -2.628 0.913 1.00 61.44 84 HIS A O 1
ATOM 660 N N . GLN A 1 85 ? 16.762 -3.059 0.537 1.00 60.38 85 GLN A N 1
ATOM 661 C CA . GLN A 1 85 ? 17.281 -2.595 1.803 1.00 60.38 85 GLN A CA 1
ATOM 662 C C . GLN A 1 85 ? 18.349 -1.5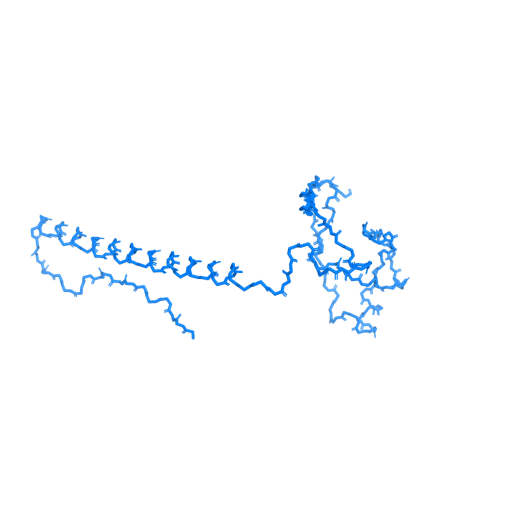86 1.439 1.00 60.38 85 GLN A C 1
ATOM 664 O O . GLN A 1 85 ? 19.397 -1.953 0.915 1.00 60.38 85 GLN A O 1
ATOM 669 N N . ASP A 1 86 ? 18.038 -0.326 1.683 1.00 52.72 86 ASP A N 1
ATOM 670 C CA . ASP A 1 86 ? 18.974 0.760 1.491 1.00 52.72 86 ASP A CA 1
ATOM 671 C C . ASP A 1 86 ? 19.023 1.595 2.764 1.00 52.72 86 ASP A C 1
ATOM 673 O O . ASP A 1 86 ? 18.090 1.592 3.576 1.00 52.72 86 ASP A O 1
ATOM 677 N N . THR A 1 87 ? 20.148 2.258 2.980 1.00 60.06 87 THR A N 1
ATOM 678 C CA . THR A 1 87 ? 20.295 3.164 4.115 1.00 60.06 87 THR A CA 1
ATOM 679 C C . THR A 1 87 ? 19.562 4.465 3.814 1.00 60.06 87 THR A C 1
ATOM 681 O O . THR A 1 87 ? 19.491 4.912 2.669 1.00 60.06 87 THR A O 1
ATOM 684 N N . SER A 1 88 ? 19.040 5.129 4.844 1.00 54.78 88 SER A N 1
ATOM 685 C CA . SER A 1 88 ? 18.401 6.441 4.688 1.00 54.78 88 SER A CA 1
ATOM 686 C C . SER A 1 88 ? 19.347 7.528 4.153 1.00 54.78 88 SER A C 1
ATOM 688 O O . SER A 1 88 ? 18.885 8.608 3.815 1.00 54.78 88 SER A O 1
ATOM 690 N N . ALA A 1 89 ? 20.654 7.249 4.071 1.00 55.50 89 ALA A N 1
ATOM 691 C CA . ALA A 1 89 ? 21.649 8.111 3.440 1.00 55.50 89 ALA A CA 1
ATOM 692 C C . ALA A 1 89 ? 21.621 8.049 1.898 1.00 55.50 89 ALA A C 1
ATOM 694 O O . ALA A 1 89 ? 22.067 8.988 1.252 1.00 55.50 89 ALA A O 1
ATOM 695 N N . VAL A 1 90 ? 21.091 6.971 1.305 1.00 50.88 90 VAL A N 1
ATOM 696 C CA . VAL A 1 90 ? 20.962 6.807 -0.158 1.00 50.88 90 VAL A CA 1
ATOM 697 C C . VAL A 1 90 ? 19.528 7.079 -0.626 1.00 50.88 90 VAL A C 1
ATOM 699 O O . VAL A 1 90 ? 19.304 7.493 -1.763 1.00 50.88 90 VAL A O 1
ATOM 702 N N . LEU A 1 91 ? 18.538 6.932 0.261 1.00 46.44 91 LEU A N 1
ATOM 703 C CA . LEU A 1 91 ? 17.143 7.252 -0.032 1.00 46.44 91 LEU A CA 1
ATOM 704 C C . LEU A 1 91 ? 16.890 8.771 0.056 1.00 46.44 91 LEU A C 1
ATOM 706 O O . LEU A 1 91 ? 16.228 9.250 0.971 1.00 46.44 91 LEU A O 1
ATOM 710 N N . ALA A 1 92 ? 17.392 9.534 -0.917 1.00 51.06 92 ALA A N 1
ATOM 711 C CA . ALA A 1 92 ? 17.151 10.980 -1.033 1.00 51.06 92 ALA A CA 1
ATOM 712 C C . ALA A 1 92 ? 15.693 11.342 -1.416 1.00 51.06 92 ALA A C 1
ATOM 714 O O . ALA A 1 92 ? 15.331 12.514 -1.504 1.00 51.06 92 ALA A O 1
ATOM 715 N N . GLY A 1 93 ? 14.841 10.340 -1.653 1.00 54.00 93 GLY A N 1
ATOM 716 C CA . GLY A 1 93 ? 13.416 10.498 -1.915 1.00 54.00 93 GLY A CA 1
ATOM 717 C C . GLY A 1 93 ? 12.812 9.220 -2.489 1.00 54.00 93 GLY A C 1
ATOM 718 O O . GLY A 1 93 ? 13.456 8.501 -3.249 1.00 54.00 93 GLY A O 1
ATOM 719 N N . GLN A 1 94 ? 11.563 8.922 -2.133 1.00 49.31 94 GLN A N 1
ATOM 720 C CA . GLN A 1 94 ? 10.828 7.785 -2.681 1.00 49.31 94 GLN A CA 1
ATOM 721 C C . GLN A 1 94 ? 9.552 8.305 -3.340 1.00 49.31 94 GLN A C 1
ATOM 723 O O . GLN A 1 94 ? 8.686 8.859 -2.669 1.00 49.31 94 GLN A O 1
ATOM 728 N N . TYR A 1 95 ? 9.443 8.136 -4.659 1.00 52.31 95 TYR A N 1
ATOM 729 C CA . TYR A 1 95 ? 8.208 8.368 -5.408 1.00 52.31 95 TYR A CA 1
ATOM 730 C C . TYR A 1 95 ? 7.490 7.024 -5.563 1.00 52.31 95 TYR A C 1
ATOM 732 O O . TYR A 1 95 ? 7.858 6.246 -6.445 1.00 52.31 95 TYR A O 1
ATOM 740 N N . PRO A 1 96 ? 6.485 6.703 -4.727 1.00 52.12 96 PRO A N 1
ATOM 741 C CA . PRO A 1 96 ? 5.934 5.349 -4.624 1.00 52.12 96 PRO A CA 1
ATOM 742 C C . PRO A 1 96 ? 5.150 4.851 -5.856 1.00 52.12 96 PRO A C 1
ATOM 744 O O . PRO A 1 96 ? 4.531 3.796 -5.774 1.00 52.12 96 PRO A O 1
ATOM 747 N N . PHE A 1 97 ? 5.204 5.545 -7.002 1.00 49.31 97 PHE A N 1
ATOM 748 C CA . PHE A 1 97 ? 4.567 5.142 -8.266 1.00 49.31 97 PHE A CA 1
ATOM 749 C C . PHE A 1 97 ? 5.368 5.521 -9.526 1.00 49.31 97 PHE A C 1
ATOM 751 O O . PHE A 1 97 ? 4.783 5.746 -10.584 1.00 49.31 97 PHE A O 1
ATOM 758 N N . LEU A 1 98 ? 6.699 5.612 -9.455 1.00 48.50 98 LEU A N 1
ATOM 759 C CA . LEU A 1 98 ? 7.510 6.008 -10.612 1.00 48.50 98 LEU A CA 1
ATOM 760 C C . LEU A 1 98 ? 7.977 4.782 -11.416 1.00 48.50 98 LEU A C 1
ATOM 762 O O . LEU A 1 98 ? 9.135 4.393 -11.388 1.00 48.50 98 LEU A O 1
ATOM 766 N N . VAL A 1 99 ? 7.053 4.182 -12.167 1.00 47.09 99 VAL A N 1
ATOM 767 C CA . VAL A 1 99 ? 7.400 3.670 -13.505 1.00 47.09 99 VAL A CA 1
ATOM 768 C C . VAL A 1 99 ? 6.827 4.686 -14.485 1.00 47.09 99 VAL A C 1
ATOM 770 O O . VAL A 1 99 ? 5.858 4.434 -15.195 1.00 47.09 99 VAL A O 1
ATOM 773 N N . ALA A 1 100 ? 7.341 5.911 -14.407 1.00 54.06 100 ALA A N 1
ATOM 774 C CA . ALA A 1 100 ? 6.940 6.981 -15.301 1.00 54.06 100 ALA A CA 1
ATOM 775 C C . ALA A 1 100 ? 7.893 6.976 -16.496 1.00 54.06 100 ALA A C 1
ATOM 777 O O . ALA A 1 100 ? 9.110 6.962 -16.319 1.00 54.06 100 ALA A O 1
ATOM 778 N N . ALA A 1 101 ? 7.347 7.018 -17.714 1.00 55.91 101 ALA A N 1
ATOM 779 C CA . ALA A 1 101 ? 8.113 7.519 -18.847 1.00 55.91 101 ALA A CA 1
ATOM 780 C C . ALA A 1 101 ? 8.661 8.896 -18.436 1.00 55.91 101 ALA A C 1
ATOM 782 O O . ALA A 1 101 ? 7.896 9.718 -17.929 1.00 55.91 101 ALA A O 1
ATOM 783 N N . GLY A 1 102 ? 9.977 9.105 -18.545 1.00 62.66 102 GLY A N 1
ATOM 784 C CA . GLY A 1 102 ? 10.633 10.310 -18.032 1.00 62.66 102 GLY A CA 1
ATOM 785 C C . GLY A 1 102 ? 9.925 11.599 -18.465 1.00 62.66 102 GLY A C 1
ATOM 786 O O . GLY A 1 102 ? 9.301 11.652 -19.523 1.00 62.66 102 GLY A O 1
ATOM 787 N N . LEU A 1 103 ? 10.049 12.662 -17.666 1.00 71.81 103 LEU A N 1
ATOM 788 C CA . LEU A 1 103 ? 9.378 13.9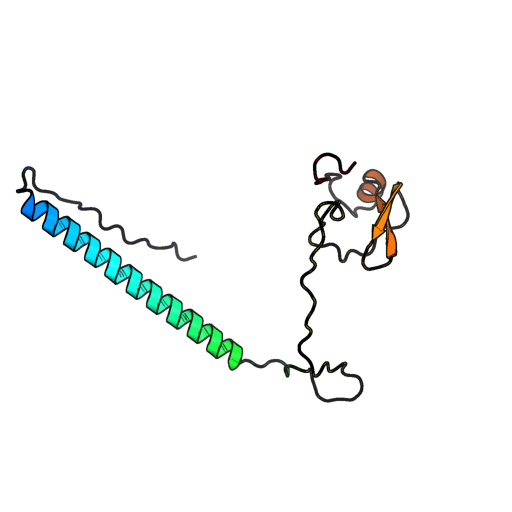63 -17.858 1.00 71.81 103 LEU A CA 1
ATOM 789 C C . LEU A 1 103 ? 9.862 14.753 -19.102 1.00 71.81 103 LEU A C 1
ATOM 791 O O . LEU A 1 103 ? 9.568 15.937 -19.269 1.00 71.81 103 LEU A O 1
ATOM 795 N N . GLY A 1 104 ? 10.576 14.083 -20.008 1.00 74.81 104 GLY A N 1
ATOM 796 C CA . GLY A 1 104 ? 11.248 14.650 -21.168 1.00 74.81 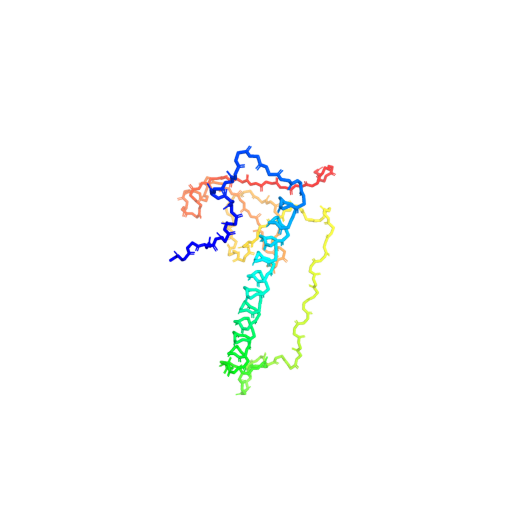104 GLY A CA 1
ATOM 797 C C . GLY A 1 104 ? 12.616 15.241 -20.825 1.00 74.81 104 GLY A C 1
ATOM 798 O O . GLY A 1 104 ? 13.166 15.020 -19.752 1.00 74.81 104 GLY A O 1
ATOM 799 N N . SER A 1 105 ? 13.174 15.994 -21.774 1.00 78.69 105 SER A N 1
ATOM 800 C CA . SER A 1 105 ? 14.480 16.660 -21.660 1.00 78.69 105 SER A CA 1
ATOM 801 C C . SER A 1 105 ? 14.388 18.150 -21.317 1.00 78.69 105 SER A C 1
ATOM 803 O O . SER A 1 105 ? 15.410 18.821 -21.207 1.00 78.69 105 SER A O 1
ATOM 805 N N . ALA A 1 106 ? 13.173 18.692 -21.201 1.00 78.50 106 ALA A N 1
ATOM 806 C CA . ALA A 1 106 ? 12.960 20.118 -20.995 1.00 78.50 106 ALA A CA 1
ATOM 807 C C . ALA A 1 106 ? 12.844 20.434 -19.501 1.00 78.50 106 ALA A C 1
ATOM 809 O O . ALA A 1 106 ? 11.897 19.995 -18.851 1.00 78.50 106 ALA A O 1
ATOM 810 N N . GLY A 1 107 ? 13.801 21.206 -18.990 1.00 83.00 107 GLY A N 1
ATOM 811 C CA . GLY A 1 107 ? 13.842 21.671 -17.607 1.00 83.00 107 GLY A CA 1
ATOM 812 C C . GLY A 1 107 ? 15.229 21.543 -16.987 1.00 83.00 107 GLY A C 1
ATOM 813 O O . GLY A 1 107 ? 16.221 21.357 -17.693 1.00 83.00 107 GLY A O 1
ATOM 814 N N . MET A 1 108 ? 15.298 21.626 -15.659 1.00 83.38 108 MET A N 1
ATOM 815 C CA . MET A 1 108 ? 16.557 21.495 -14.929 1.00 83.38 108 MET A CA 1
ATOM 816 C C . MET A 1 108 ? 16.876 20.028 -14.642 1.00 83.38 108 MET A C 1
ATOM 818 O O . MET A 1 108 ? 16.023 19.283 -14.156 1.00 83.38 108 MET A O 1
ATOM 822 N N . PHE A 1 109 ? 18.109 19.616 -14.939 1.00 84.50 109 PHE A N 1
ATOM 823 C CA . PHE A 1 109 ? 18.610 18.288 -14.595 1.00 84.50 109 PHE A CA 1
ATOM 824 C C . PHE A 1 109 ? 18.771 18.158 -13.078 1.00 84.50 109 PHE A C 1
ATOM 826 O O . PHE A 1 109 ? 19.433 18.986 -12.456 1.00 84.50 109 PHE A O 1
ATOM 833 N N . ILE A 1 110 ? 18.166 17.121 -12.501 1.00 84.62 110 ILE A N 1
ATOM 834 C CA . ILE A 1 110 ? 18.198 16.847 -11.058 1.00 84.62 110 ILE A CA 1
ATOM 835 C C . ILE A 1 110 ? 19.007 15.580 -10.759 1.00 84.62 110 ILE A C 1
ATOM 837 O O . ILE A 1 110 ? 19.722 15.531 -9.763 1.00 84.62 110 ILE A O 1
ATOM 841 N N . GLY A 1 111 ? 18.921 14.552 -11.606 1.00 81.69 111 GLY A N 1
ATOM 842 C CA . GLY A 1 111 ? 19.625 13.288 -11.383 1.00 81.69 111 GLY A CA 1
ATOM 843 C C . GLY A 1 111 ? 19.317 12.245 -12.450 1.00 81.69 111 GLY A C 1
ATOM 844 O O . GLY A 1 111 ? 18.799 12.580 -13.510 1.00 81.69 111 GLY A O 1
ATOM 845 N N . GLN A 1 112 ? 19.619 10.976 -12.187 1.00 79.81 112 GLN A N 1
ATOM 846 C CA . GLN A 1 112 ? 19.251 9.857 -13.063 1.00 79.81 112 GLN A CA 1
ATOM 847 C C . GLN A 1 112 ? 18.197 8.970 -12.403 1.00 79.81 112 GLN A C 1
ATOM 849 O O . GLN A 1 112 ? 18.253 8.720 -11.200 1.00 79.81 112 GLN A O 1
ATOM 854 N N . ASP A 1 113 ? 17.253 8.478 -13.203 1.00 74.62 113 ASP A N 1
ATOM 855 C CA . ASP A 1 113 ? 16.336 7.424 -12.780 1.00 74.62 113 ASP A CA 1
ATOM 856 C C . ASP A 1 113 ? 17.105 6.110 -12.577 1.00 74.62 113 ASP A C 1
ATOM 858 O O . ASP A 1 113 ? 17.843 5.659 -13.456 1.00 74.62 113 ASP A O 1
ATOM 862 N N . LEU A 1 114 ? 16.900 5.482 -11.419 1.00 65.56 114 LEU A N 1
ATOM 863 C CA . LEU A 1 114 ? 17.595 4.273 -10.987 1.00 65.56 114 LEU A CA 1
ATOM 864 C C . LEU A 1 114 ? 17.323 3.069 -11.902 1.00 65.56 114 LEU A C 1
ATOM 866 O O . LEU A 1 114 ? 18.195 2.218 -12.063 1.00 65.56 114 LEU A O 1
ATOM 870 N N . TYR A 1 115 ? 16.128 2.977 -12.491 1.00 61.66 115 TYR A N 1
ATOM 871 C CA . TYR A 1 115 ? 15.729 1.797 -13.265 1.00 61.66 115 TYR A CA 1
ATOM 872 C C . TYR A 1 115 ? 16.072 1.901 -14.750 1.00 61.66 115 TYR A C 1
ATOM 874 O O . TYR A 1 115 ? 16.435 0.899 -15.363 1.00 61.66 115 TYR A O 1
ATOM 882 N N . SER A 1 116 ? 15.962 3.094 -15.337 1.00 69.94 116 SER A N 1
ATOM 883 C CA . SER A 1 116 ? 16.242 3.307 -16.762 1.00 69.94 116 SER A CA 1
ATOM 884 C C . SER A 1 116 ? 17.619 3.910 -17.049 1.00 69.94 116 SER A C 1
ATOM 886 O O . SER A 1 116 ? 18.058 3.887 -18.197 1.00 69.94 116 SER A O 1
ATOM 888 N N . GLY A 1 117 ? 18.292 4.492 -16.047 1.00 73.75 117 GLY A N 1
ATOM 889 C CA . GLY A 1 117 ? 19.502 5.298 -16.240 1.00 73.75 117 GLY A CA 1
ATOM 890 C C . GLY A 1 117 ? 19.255 6.597 -17.018 1.00 73.75 117 GLY A C 1
ATOM 891 O O . GLY A 1 117 ? 20.204 7.305 -17.361 1.00 73.75 117 GLY A O 1
ATOM 892 N N . SER A 1 118 ? 17.997 6.920 -17.327 1.00 74.56 118 SER A N 1
ATOM 893 C CA . SER A 1 118 ? 17.641 8.136 -18.053 1.00 74.56 118 SER A CA 1
ATOM 894 C C . SER A 1 118 ? 17.751 9.364 -17.150 1.00 74.56 118 SER A C 1
ATOM 896 O O . SER A 1 118 ? 17.686 9.268 -15.924 1.00 74.56 118 SER A O 1
ATOM 898 N N . SER A 1 119 ? 17.949 10.540 -17.746 1.00 78.25 119 SER A N 1
ATOM 899 C CA . SER A 1 119 ? 18.016 11.791 -16.994 1.00 78.25 119 SER A CA 1
ATOM 900 C C . SER A 1 119 ? 16.651 12.154 -16.409 1.00 78.25 119 SER A C 1
ATOM 902 O O . SER A 1 119 ? 15.675 12.292 -17.147 1.00 78.25 119 SER A O 1
ATOM 904 N N . PHE A 1 120 ? 16.604 12.392 -15.104 1.00 81.50 120 PHE A N 1
ATOM 905 C CA . PHE A 1 120 ? 15.489 13.027 -14.425 1.00 81.50 120 PHE A CA 1
ATOM 906 C C . PHE A 1 120 ? 15.634 14.550 -14.505 1.00 81.50 120 PHE A C 1
ATOM 908 O O . PHE A 1 120 ? 16.557 15.149 -13.943 1.00 81.50 120 PHE A O 1
ATOM 915 N N . VAL A 1 121 ? 14.708 15.160 -15.237 1.00 84.88 121 VAL A N 1
ATOM 916 C CA . VAL A 1 121 ? 14.635 16.597 -15.493 1.00 84.88 121 VAL A CA 1
ATOM 917 C C . VAL A 1 121 ? 13.275 17.097 -15.018 1.00 84.88 121 VAL A C 1
ATOM 919 O O . VAL A 1 121 ? 12.260 16.450 -15.276 1.00 84.88 121 VAL A O 1
ATOM 922 N N . TYR A 1 122 ? 13.240 18.236 -14.330 1.00 85.44 122 TYR A N 1
ATOM 923 C CA . TYR A 1 122 ? 11.995 18.825 -13.839 1.00 85.44 122 TYR A CA 1
ATOM 924 C C . TYR A 1 122 ? 11.969 20.335 -14.074 1.00 85.44 122 TYR A C 1
ATOM 926 O O . TYR A 1 122 ? 12.892 21.059 -13.700 1.00 85.44 122 TYR A O 1
ATOM 934 N N . ASP A 1 123 ? 10.880 20.809 -14.675 1.00 89.00 123 ASP A N 1
ATOM 935 C CA . ASP A 1 123 ? 10.504 22.219 -14.716 1.00 89.00 123 ASP A CA 1
ATOM 936 C C . ASP A 1 123 ? 8.977 22.317 -14.580 1.00 89.00 123 ASP A C 1
ATOM 938 O O . ASP A 1 123 ? 8.246 21.910 -15.491 1.00 89.00 123 ASP A O 1
ATOM 942 N N . PRO A 1 124 ? 8.468 22.835 -13.451 1.00 87.56 124 PRO A N 1
ATOM 943 C CA . PRO A 1 124 ? 7.037 22.861 -13.185 1.00 87.56 124 PRO A CA 1
ATOM 944 C C . PRO A 1 124 ? 6.256 23.694 -14.206 1.00 87.56 124 PRO A C 1
ATOM 946 O O . PRO A 1 124 ? 5.105 23.374 -14.494 1.00 87.56 124 PRO A O 1
ATOM 949 N N . TRP A 1 125 ? 6.859 24.736 -14.778 1.00 89.31 125 TRP A N 1
ATOM 950 C CA . TRP A 1 125 ? 6.184 25.631 -15.716 1.00 89.31 125 TRP A CA 1
ATOM 951 C C . TRP A 1 125 ? 6.027 24.979 -17.079 1.00 89.31 125 TRP A C 1
ATOM 953 O O . TRP A 1 125 ? 4.938 24.995 -17.653 1.00 89.31 125 TRP A O 1
ATOM 963 N N . VAL A 1 126 ? 7.091 24.337 -17.561 1.00 88.62 126 VAL A N 1
ATOM 964 C CA . VAL A 1 126 ? 7.060 23.580 -18.816 1.00 88.62 126 VAL A CA 1
ATOM 965 C C . VAL A 1 126 ? 6.093 22.403 -18.707 1.00 88.62 126 VAL A C 1
ATOM 967 O O . VAL A 1 126 ? 5.313 22.155 -19.628 1.00 88.62 126 VAL A O 1
ATOM 970 N N . LEU A 1 127 ? 6.104 21.686 -17.582 1.00 86.69 127 LEU A N 1
ATOM 971 C CA . LEU A 1 127 ? 5.221 20.539 -17.366 1.00 86.69 127 LEU A CA 1
ATOM 972 C C . LEU A 1 127 ? 3.754 20.954 -17.217 1.00 86.69 127 LEU A C 1
ATOM 974 O O . LEU A 1 127 ? 2.879 20.260 -17.738 1.00 86.69 127 LEU A O 1
ATOM 978 N N . TYR A 1 128 ? 3.484 22.092 -16.575 1.00 87.44 128 TYR A N 1
ATOM 979 C CA . TYR A 1 128 ? 2.141 22.661 -16.486 1.00 87.44 128 TYR A CA 1
ATOM 980 C C . TYR A 1 128 ? 1.633 23.127 -17.856 1.00 87.44 128 TYR A C 1
ATOM 982 O O . TYR A 1 128 ? 0.529 22.773 -18.259 1.00 87.44 128 TYR A O 1
ATOM 990 N N . GLN A 1 129 ? 2.462 23.840 -18.627 1.00 88.38 129 GLN A N 1
ATOM 991 C CA . GLN A 1 129 ? 2.114 24.294 -19.978 1.00 88.38 129 GLN A CA 1
ATOM 992 C C . GLN A 1 129 ? 1.811 23.125 -20.928 1.00 88.38 129 GLN A C 1
ATOM 994 O O . GLN A 1 129 ? 0.939 23.232 -21.787 1.00 88.38 129 GLN A O 1
ATOM 999 N N . ARG A 1 130 ? 2.518 21.999 -20.771 1.00 87.69 130 ARG A N 1
ATOM 1000 C CA . ARG A 1 130 ? 2.299 20.768 -21.549 1.00 87.69 130 ARG A CA 1
ATOM 1001 C C . ARG A 1 130 ? 1.131 19.918 -21.041 1.00 87.69 130 ARG A C 1
ATOM 1003 O O . ARG A 1 130 ? 0.833 18.898 -21.655 1.00 87.69 130 ARG A O 1
ATOM 1010 N N . GLY A 1 131 ? 0.497 20.298 -19.931 1.00 86.56 131 GLY A N 1
ATOM 1011 C CA . GLY A 1 131 ? -0.590 19.537 -19.313 1.00 86.56 131 GLY A CA 1
ATOM 1012 C C . GLY A 1 131 ? -0.154 18.200 -18.704 1.00 86.56 131 GLY A C 1
ATOM 1013 O O . GLY A 1 131 ? -0.997 17.337 -18.479 1.00 86.56 131 GLY A O 1
ATOM 1014 N N . ILE A 1 132 ? 1.146 18.010 -18.447 1.00 83.56 132 ILE A N 1
ATOM 1015 C CA . ILE A 1 132 ? 1.691 16.784 -17.838 1.00 83.56 132 ILE A CA 1
ATOM 1016 C C . ILE A 1 132 ? 1.405 16.766 -16.332 1.00 83.56 132 ILE A C 1
ATOM 1018 O O . ILE A 1 132 ? 1.132 15.712 -15.762 1.00 83.56 132 ILE A O 1
ATOM 1022 N N . ILE A 1 133 ? 1.436 17.938 -15.692 1.00 81.31 133 ILE A N 1
ATOM 1023 C CA . ILE A 1 133 ? 1.045 18.126 -14.292 1.00 81.31 133 ILE A CA 1
ATOM 1024 C C . ILE A 1 133 ? -0.021 19.215 -14.194 1.00 81.31 133 ILE A C 1
ATOM 1026 O O . ILE A 1 133 ? -0.003 20.188 -14.944 1.00 81.31 133 ILE A O 1
ATOM 1030 N N . THR A 1 134 ? -0.937 19.074 -13.240 1.00 83.69 134 THR A N 1
ATOM 1031 C CA . THR A 1 134 ? -2.012 20.051 -12.985 1.00 83.69 134 THR A CA 1
ATOM 1032 C C . THR A 1 134 ? -1.688 21.015 -11.845 1.00 83.69 134 THR A C 1
ATOM 1034 O O . THR A 1 134 ? -2.400 21.994 -11.649 1.00 83.69 134 THR A O 1
ATOM 1037 N N . ALA A 1 135 ? -0.633 20.740 -11.077 1.00 81.94 135 ALA A N 1
ATOM 1038 C CA . ALA A 1 135 ? -0.128 21.604 -10.020 1.00 81.94 135 ALA A CA 1
ATOM 1039 C C . ALA A 1 135 ? 1.375 21.344 -9.810 1.00 81.94 135 ALA A C 1
ATOM 1041 O O . ALA A 1 135 ? 1.799 20.191 -9.902 1.00 81.94 135 ALA A O 1
ATOM 1042 N N . PRO A 1 136 ? 2.177 22.371 -9.483 1.00 82.00 136 PRO A N 1
ATOM 1043 C CA . PRO A 1 136 ? 3.628 22.248 -9.328 1.00 82.00 136 PRO A CA 1
ATOM 1044 C C . PRO A 1 136 ? 4.068 21.818 -7.915 1.00 82.00 136 PRO A C 1
ATOM 1046 O O . PRO A 1 136 ? 5.205 22.071 -7.518 1.00 82.00 136 PRO A O 1
ATOM 1049 N N . ASN A 1 137 ? 3.173 21.216 -7.127 1.00 80.12 137 ASN A N 1
ATOM 1050 C CA . ASN A 1 137 ? 3.439 20.890 -5.726 1.00 80.12 137 ASN A CA 1
ATOM 1051 C C . ASN A 1 137 ? 4.433 19.722 -5.609 1.00 80.12 137 ASN A C 1
ATOM 1053 O O . ASN A 1 137 ? 4.230 18.671 -6.214 1.00 80.12 137 ASN A O 1
ATOM 1057 N N . LEU A 1 138 ? 5.468 19.897 -4.782 1.00 78.81 138 LEU A N 1
ATOM 1058 C CA . LEU A 1 138 ? 6.550 18.936 -4.559 1.00 78.81 138 LEU A CA 1
ATOM 1059 C C . LEU A 1 138 ? 6.731 18.677 -3.058 1.00 78.81 138 LEU A C 1
ATOM 1061 O O . LEU A 1 138 ? 6.669 19.609 -2.258 1.00 78.81 138 LEU A O 1
ATOM 1065 N N . ILE A 1 139 ? 6.999 17.424 -2.682 1.00 78.94 139 ILE A N 1
ATOM 1066 C CA . ILE A 1 139 ? 7.425 17.048 -1.327 1.00 78.94 139 ILE A CA 1
ATOM 1067 C C . ILE A 1 139 ? 8.831 16.459 -1.425 1.00 78.94 139 ILE A C 1
ATOM 1069 O O . ILE A 1 139 ? 9.050 15.516 -2.183 1.00 78.94 139 ILE A O 1
ATOM 1073 N N . LEU A 1 140 ? 9.763 17.001 -0.641 1.00 78.06 140 LEU A N 1
ATOM 1074 C CA . LEU A 1 140 ? 11.115 16.475 -0.473 1.00 78.06 140 LEU A CA 1
ATOM 1075 C C . LEU A 1 140 ? 11.263 15.955 0.957 1.00 78.06 140 LEU A C 1
ATOM 1077 O O . LEU A 1 140 ? 10.936 16.657 1.912 1.00 78.06 140 LEU A O 1
ATOM 1081 N N . ALA A 1 141 ? 11.729 14.718 1.095 1.00 79.94 141 ALA A N 1
ATOM 1082 C CA . ALA A 1 141 ? 11.963 14.083 2.382 1.00 79.94 141 ALA A CA 1
ATOM 1083 C C . ALA A 1 141 ? 13.395 13.550 2.408 1.00 79.94 141 ALA A C 1
ATOM 1085 O O . ALA A 1 141 ? 13.765 12.739 1.563 1.00 79.94 141 ALA A O 1
ATOM 1086 N N . SER A 1 142 ? 14.177 14.011 3.378 1.00 71.19 142 SER A N 1
ATOM 1087 C CA . SER A 1 142 ? 15.565 13.610 3.602 1.00 71.19 142 SER A CA 1
ATOM 1088 C C . SER A 1 142 ? 15.805 13.365 5.094 1.00 71.19 142 SER A C 1
ATOM 1090 O O . SER A 1 142 ? 14.952 13.680 5.931 1.00 71.19 142 SER A O 1
ATOM 1092 N N . ILE A 1 143 ? 16.965 12.806 5.441 1.00 84.06 143 ILE A N 1
ATOM 1093 C CA . ILE A 1 143 ? 17.445 12.824 6.827 1.00 84.06 143 ILE A CA 1
ATOM 1094 C C . ILE A 1 143 ? 18.181 14.140 7.106 1.00 84.06 143 ILE A C 1
ATOM 1096 O O . ILE A 1 143 ? 18.538 14.880 6.188 1.00 84.06 143 ILE A O 1
ATOM 1100 N N . VAL A 1 144 ? 18.373 14.455 8.387 1.00 79.19 144 VAL A N 1
ATOM 1101 C CA . VAL A 1 144 ? 19.203 15.595 8.800 1.00 79.19 144 VAL A CA 1
ATOM 1102 C C . VAL A 1 144 ? 20.649 15.344 8.347 1.00 79.19 144 VAL A C 1
ATOM 1104 O O . VAL A 1 144 ? 21.124 14.214 8.440 1.00 79.19 144 VAL A O 1
ATOM 1107 N N . ASP A 1 145 ? 21.310 16.389 7.842 1.00 62.78 145 ASP A N 1
ATOM 1108 C CA . ASP A 1 145 ? 22.698 16.397 7.342 1.00 62.78 145 ASP A CA 1
ATOM 1109 C C . ASP A 1 145 ? 22.993 15.543 6.087 1.00 62.78 145 ASP A C 1
ATOM 1111 O O . ASP A 1 145 ? 24.138 15.171 5.845 1.00 62.78 145 ASP A O 1
ATOM 1115 N N . SER A 1 146 ? 21.990 15.249 5.249 1.00 66.00 146 SER A N 1
ATOM 1116 C CA . SER A 1 146 ? 22.188 14.565 3.952 1.00 66.00 146 SER A CA 1
ATOM 1117 C C . SER A 1 146 ? 22.144 15.493 2.728 1.00 66.00 146 SER A C 1
ATOM 1119 O O . SER A 1 146 ? 21.867 15.017 1.626 1.00 66.00 146 SER A O 1
ATOM 1121 N N . GLY A 1 147 ? 22.311 16.804 2.931 1.00 53.31 147 GLY A N 1
ATOM 1122 C CA . GLY A 1 147 ? 22.238 17.843 1.896 1.00 53.31 147 GLY A CA 1
ATOM 1123 C C . GLY A 1 147 ? 23.587 18.476 1.608 1.00 53.31 147 GLY A C 1
ATOM 1124 O O . GLY A 1 147 ? 24.323 18.726 2.586 1.00 53.31 147 GLY A O 1
#

Sequence (147 aa):
MSRDEKLHTAVLVAPASERRRLGKARKEAAARLVSEQRQAEKETARAKTEAERAERRATVYLPSAGEPGPATLRSPGRFRLPRHQDTSAVLAGQYPFLVAAGLGSAGMFIGQDLYSGSSFVYDPWVLYQRGIITAPNLILASIVDSG

Organism: NCBI:txid455343

Secondary structure (DSSP, 8-state):
-----------S---SS--HHHHHHHHHHHHHHHHHHHHHHHHHHHHHHHHHHHHHHH--SS-TT--SSTTS----S---PPP----TTT-S---TT--PPP--S-SEEEEE-TTT--EEEE-HHHHHHTTS-S---------TT--

pLDDT: mean 75.19, std 12.8, range [38.34, 93.0]

Radius of gyration: 29.55 Å; chains: 1; bounding box: 55×50×74 Å

Foldseek 3Di:
DDDPPDDDLDDPDDDPDDDPVVVVVSVVVSVVVNVVVVVVVVVVVVVVVVVVVVVVVVDPPAPPQGDDDPPRNGDVDDPDDDDDDDDLLPCFDDDPDPPDPAPDDPAAFDQADPPPRHTHHDDQVVCCVVVVDVDSDDDTDGDPPSD